Protein AF-A0A8C9XSD2-F1 (afdb_monomer_lite)

Structure (mmCIF, N/CA/C/O backbone):
data_AF-A0A8C9XSD2-F1
#
_entry.id   AF-A0A8C9XSD2-F1
#
loop_
_atom_site.group_PDB
_atom_site.id
_atom_site.type_symbol
_atom_site.label_atom_id
_atom_site.label_alt_id
_atom_site.label_comp_id
_atom_site.label_asym_id
_atom_site.label_entity_id
_atom_site.label_seq_id
_atom_site.pdbx_PDB_ins_code
_atom_site.Cartn_x
_atom_site.Cartn_y
_atom_site.Cartn_z
_atom_site.occupancy
_atom_site.B_iso_or_equiv
_atom_site.auth_seq_id
_atom_site.auth_comp_id
_atom_site.auth_asym_id
_atom_site.auth_atom_id
_atom_site.pdbx_PDB_model_num
ATOM 1 N N . ALA A 1 1 ? 3.817 -3.310 23.831 1.00 76.12 1 ALA A N 1
ATOM 2 C CA . ALA A 1 1 ? 4.696 -3.030 22.675 1.00 76.12 1 ALA A CA 1
ATOM 3 C C . ALA A 1 1 ? 4.351 -3.908 21.469 1.00 76.12 1 ALA A C 1
ATOM 5 O O . ALA A 1 1 ? 3.992 -3.358 20.440 1.00 76.12 1 ALA A O 1
ATOM 6 N N . LEU A 1 2 ? 4.380 -5.243 21.599 1.00 82.81 2 LEU A N 1
ATOM 7 C CA . LEU A 1 2 ? 4.110 -6.179 20.491 1.00 82.81 2 LEU A CA 1
ATOM 8 C C . LEU A 1 2 ? 2.736 -6.003 19.819 1.00 82.81 2 LEU A C 1
ATOM 10 O O . LEU A 1 2 ? 2.657 -6.082 18.601 1.00 82.81 2 LEU A O 1
ATOM 14 N N . PHE A 1 3 ? 1.680 -5.703 20.583 1.00 84.12 3 PHE A N 1
ATOM 15 C CA . PHE A 1 3 ? 0.342 -5.465 20.024 1.00 84.12 3 PHE A CA 1
ATOM 16 C C . PHE A 1 3 ? 0.279 -4.252 19.081 1.00 84.12 3 PHE A C 1
ATOM 18 O O . PHE A 1 3 ? -0.269 -4.369 17.993 1.00 84.12 3 PHE A O 1
ATOM 25 N N . PHE A 1 4 ? 0.904 -3.128 19.445 1.00 82.69 4 PHE A N 1
ATOM 26 C CA . PHE A 1 4 ? 0.964 -1.948 18.574 1.00 82.69 4 PHE A CA 1
ATOM 27 C C . PHE A 1 4 ? 1.773 -2.223 17.306 1.00 82.69 4 PHE A C 1
ATOM 29 O O . PHE A 1 4 ? 1.367 -1.842 16.216 1.00 82.69 4 PHE A O 1
ATOM 36 N N . LEU A 1 5 ? 2.898 -2.935 17.428 1.00 89.19 5 LEU A N 1
ATOM 37 C CA . LEU A 1 5 ? 3.690 -3.330 16.263 1.00 89.19 5 LEU A CA 1
ATOM 38 C C . LEU A 1 5 ? 2.891 -4.242 15.318 1.00 89.19 5 LEU A C 1
ATOM 40 O O . LEU A 1 5 ? 2.972 -4.077 14.105 1.00 89.19 5 LEU A O 1
ATOM 44 N N . ALA A 1 6 ? 2.106 -5.173 15.868 1.00 88.00 6 ALA A N 1
ATOM 45 C CA . ALA A 1 6 ? 1.244 -6.053 15.085 1.00 88.00 6 ALA A CA 1
ATOM 46 C C . ALA A 1 6 ? 0.134 -5.281 14.356 1.00 88.00 6 ALA A C 1
ATOM 48 O O . ALA A 1 6 ? -0.170 -5.588 13.208 1.00 88.00 6 ALA A O 1
ATOM 49 N N . GLU A 1 7 ? -0.436 -4.250 14.980 1.00 87.25 7 GLU A N 1
ATOM 50 C CA . GLU A 1 7 ? -1.434 -3.385 14.348 1.00 87.25 7 GLU A CA 1
ATOM 51 C C . GLU A 1 7 ? -0.847 -2.610 13.156 1.00 87.25 7 GLU A C 1
ATOM 53 O O . GLU A 1 7 ? -1.404 -2.659 12.060 1.00 87.25 7 GLU A O 1
ATOM 58 N N . TYR A 1 8 ? 0.336 -2.001 13.311 1.00 87.25 8 TYR A N 1
ATOM 59 C CA . TYR A 1 8 ? 1.029 -1.336 12.198 1.00 87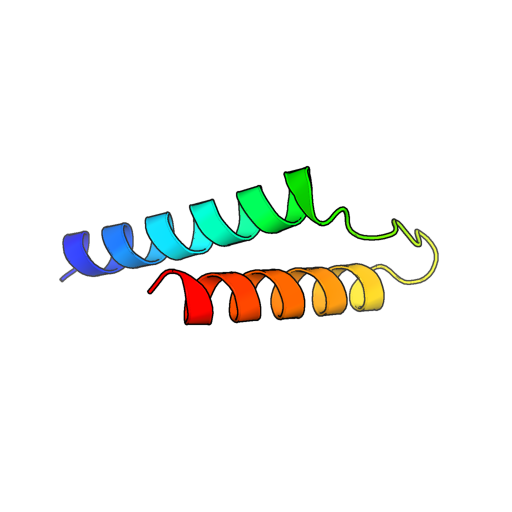.25 8 TYR A CA 1
ATOM 60 C C . TYR A 1 8 ? 1.445 -2.311 11.090 1.00 87.25 8 TYR A C 1
ATOM 62 O O . TYR A 1 8 ? 1.327 -1.990 9.906 1.00 87.25 8 TYR A O 1
ATOM 70 N N . ALA A 1 9 ? 1.894 -3.515 11.455 1.00 87.00 9 ALA A N 1
ATOM 71 C CA . ALA A 1 9 ? 2.208 -4.563 10.489 1.00 87.00 9 ALA A CA 1
ATOM 72 C C . ALA A 1 9 ? 0.964 -4.988 9.695 1.00 87.00 9 ALA A C 1
ATOM 74 O O . ALA A 1 9 ? 1.053 -5.172 8.483 1.00 87.00 9 ALA A O 1
ATOM 75 N N . ASN A 1 10 ? -0.199 -5.078 10.345 1.00 88.06 10 ASN A N 1
ATOM 76 C CA . ASN A 1 10 ? -1.461 -5.377 9.677 1.00 88.06 10 ASN A CA 1
ATOM 77 C C . ASN A 1 10 ? -1.867 -4.261 8.708 1.00 88.06 10 ASN A C 1
ATOM 79 O O . ASN A 1 10 ? -2.240 -4.565 7.580 1.00 88.06 10 ASN A O 1
ATOM 83 N N . ILE A 1 11 ? -1.742 -2.985 9.088 1.00 87.19 11 ILE A N 1
ATOM 84 C CA . ILE A 1 11 ? -2.045 -1.854 8.191 1.00 87.19 11 ILE A CA 1
ATOM 85 C C . ILE A 1 11 ? -1.152 -1.901 6.941 1.00 87.19 11 ILE A C 1
ATOM 87 O O . ILE A 1 11 ? -1.640 -1.824 5.812 1.00 87.19 11 ILE A O 1
ATOM 91 N N . LEU A 1 12 ? 0.154 -2.108 7.122 1.00 86.38 12 LEU A N 1
ATOM 92 C CA . LEU A 1 12 ? 1.107 -2.189 6.014 1.00 86.38 12 LEU A CA 1
ATOM 93 C C . LEU A 1 12 ? 0.856 -3.416 5.121 1.00 86.38 12 LEU A C 1
ATOM 95 O O . LEU A 1 12 ? 0.943 -3.326 3.891 1.00 86.38 12 LEU A O 1
ATOM 99 N N . LEU A 1 13 ? 0.490 -4.552 5.721 1.00 86.56 13 LEU A N 1
ATOM 100 C CA . LEU A 1 13 ? 0.108 -5.766 5.002 1.00 86.56 13 LEU A CA 1
ATOM 101 C C . LEU A 1 13 ? -1.157 -5.543 4.167 1.00 86.56 13 LEU A C 1
ATOM 103 O O . LEU A 1 13 ? -1.175 -5.904 2.992 1.00 86.56 13 LEU A O 1
ATOM 107 N N . MET A 1 14 ? -2.180 -4.897 4.729 1.00 88.06 14 MET A N 1
ATOM 108 C CA . MET A 1 14 ? -3.426 -4.590 4.020 1.00 88.06 14 MET A CA 1
ATOM 109 C C . MET A 1 14 ? -3.203 -3.629 2.842 1.00 88.06 14 MET A C 1
ATOM 111 O O . MET A 1 14 ? -3.783 -3.825 1.770 1.00 88.06 14 MET A O 1
ATOM 115 N N . ASN A 1 15 ? -2.308 -2.646 2.981 1.00 84.31 15 ASN A N 1
ATOM 116 C CA . ASN A 1 15 ? -1.940 -1.732 1.892 1.00 84.31 15 ASN A CA 1
ATOM 117 C C . ASN A 1 15 ? -1.125 -2.431 0.797 1.00 84.31 15 ASN A C 1
ATOM 119 O O . ASN 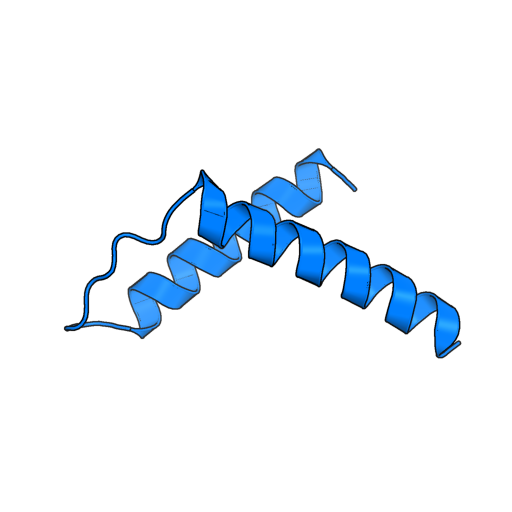A 1 15 ? -1.341 -2.186 -0.391 1.00 84.31 15 ASN A O 1
ATOM 123 N N . THR A 1 16 ? -0.234 -3.349 1.177 1.00 85.06 16 THR A N 1
ATOM 124 C CA . THR A 1 16 ? 0.517 -4.179 0.223 1.00 85.06 16 THR A CA 1
ATOM 125 C C . THR A 1 16 ? -0.419 -5.101 -0.557 1.00 85.06 16 THR A C 1
ATOM 127 O O . THR A 1 16 ? -0.313 -5.189 -1.778 1.00 85.06 16 THR A O 1
ATOM 130 N N . LEU A 1 17 ? -1.379 -5.735 0.124 1.00 83.06 17 LEU A N 1
ATOM 131 C CA . LEU A 1 17 ? -2.384 -6.602 -0.495 1.00 83.06 17 LEU A CA 1
ATOM 132 C C . LEU A 1 17 ? -3.332 -5.818 -1.421 1.00 83.06 17 LEU A C 1
ATOM 134 O O . LEU A 1 17 ? -3.709 -6.291 -2.490 1.00 83.06 17 LEU A O 1
ATOM 138 N N . SER A 1 18 ? -3.677 -4.583 -1.057 1.00 82.31 18 SER A N 1
ATOM 139 C CA . SER A 1 18 ? -4.454 -3.692 -1.927 1.00 82.31 18 SER A CA 1
ATOM 140 C C . SER A 1 18 ? -3.651 -3.268 -3.162 1.00 82.31 18 SER A C 1
ATOM 142 O O . SER A 1 18 ? -4.184 -3.251 -4.272 1.00 82.31 18 SER A O 1
ATOM 144 N N . ALA A 1 19 ? -2.353 -2.987 -3.009 1.00 83.75 19 ALA A N 1
ATOM 145 C CA . ALA A 1 19 ? -1.470 -2.665 -4.127 1.00 83.75 19 ALA A CA 1
ATOM 146 C C . ALA A 1 19 ? -1.269 -3.856 -5.084 1.00 83.75 19 ALA A C 1
ATOM 148 O O . ALA A 1 19 ? -1.241 -3.650 -6.299 1.00 83.75 19 ALA A O 1
ATOM 149 N N . THR A 1 20 ? -1.170 -5.094 -4.580 1.00 83.12 20 THR A N 1
ATOM 150 C CA . THR A 1 20 ? -1.080 -6.290 -5.438 1.00 83.12 20 THR A CA 1
ATOM 151 C C . THR A 1 20 ? -2.379 -6.552 -6.196 1.00 83.12 20 THR A C 1
ATOM 153 O O . THR A 1 20 ? -2.320 -6.845 -7.389 1.00 83.12 20 THR A O 1
ATOM 156 N N . LEU A 1 21 ? -3.539 -6.419 -5.542 1.00 80.00 21 LEU A N 1
ATOM 157 C CA . LEU A 1 21 ? -4.846 -6.716 -6.140 1.00 80.00 21 LEU A CA 1
ATOM 158 C C . LEU A 1 21 ? -5.330 -5.641 -7.124 1.00 80.00 21 LEU A C 1
ATOM 160 O O . LEU A 1 21 ? -5.810 -5.984 -8.201 1.00 80.00 21 LEU A O 1
ATOM 164 N N . PHE A 1 22 ? -5.214 -4.355 -6.778 1.00 78.50 22 PHE A N 1
ATOM 165 C CA . PHE A 1 22 ? -5.791 -3.264 -7.579 1.00 78.50 22 PHE A CA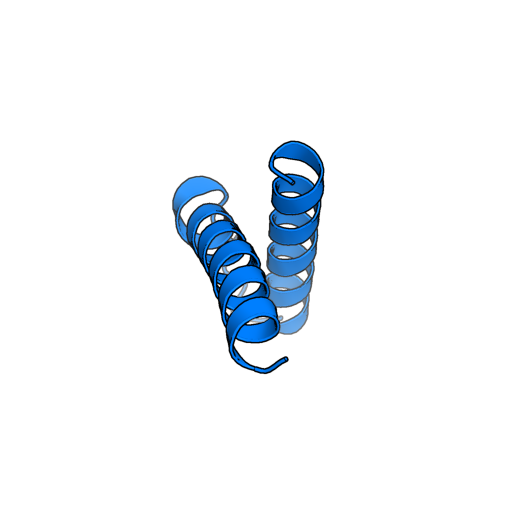 1
ATOM 166 C C . PHE A 1 22 ? -4.788 -2.580 -8.502 1.00 78.50 22 PHE A C 1
ATOM 168 O O . PHE A 1 22 ? -5.149 -2.140 -9.591 1.00 78.50 22 PHE A O 1
ATOM 175 N N . LEU A 1 23 ? -3.529 -2.471 -8.075 1.00 69.81 23 LEU A N 1
ATOM 176 C CA . LEU A 1 23 ? -2.493 -1.762 -8.827 1.00 69.81 23 LEU A CA 1
ATOM 177 C C . LEU A 1 23 ? -1.521 -2.699 -9.542 1.00 69.81 23 LEU A C 1
ATOM 179 O O . LEU A 1 23 ? -0.512 -2.194 -10.041 1.00 69.81 23 LEU A O 1
ATOM 183 N N . GLY A 1 24 ? -1.833 -4.004 -9.585 1.00 65.62 24 GLY A N 1
ATOM 184 C CA . GLY A 1 24 ? -1.214 -5.064 -10.385 1.00 65.62 24 GLY A CA 1
ATOM 185 C C . GLY A 1 24 ? 0.231 -4.795 -10.797 1.00 65.62 24 GLY A C 1
ATOM 186 O O . GLY A 1 24 ? 0.497 -4.025 -11.725 1.00 65.62 24 GLY A O 1
ATOM 187 N N . ALA A 1 25 ? 1.194 -5.438 -10.135 1.00 62.47 25 ALA A N 1
ATOM 188 C CA . ALA A 1 25 ? 2.570 -5.415 -10.613 1.00 62.47 25 ALA A CA 1
ATOM 189 C C . ALA A 1 25 ? 2.589 -6.014 -12.026 1.00 62.47 25 ALA A C 1
ATOM 191 O O . ALA A 1 25 ? 2.226 -7.175 -12.207 1.00 62.47 25 ALA A O 1
ATOM 192 N N . SER A 1 26 ? 2.974 -5.214 -13.025 1.00 61.09 26 SER A N 1
ATOM 193 C CA . SER A 1 26 ? 3.249 -5.723 -14.367 1.00 61.09 26 SER A CA 1
ATOM 194 C C . SER A 1 26 ? 4.308 -6.808 -14.203 1.00 61.09 26 SER A C 1
ATOM 196 O O . SER A 1 26 ? 5.448 -6.511 -13.842 1.00 61.09 26 SER A O 1
ATOM 198 N N . HIS A 1 27 ? 3.889 -8.069 -14.301 1.00 63.91 27 HIS A N 1
ATOM 199 C CA . HIS A 1 27 ? 4.715 -9.203 -13.927 1.00 63.91 27 HIS A CA 1
ATOM 200 C C . HIS A 1 27 ? 5.736 -9.406 -15.042 1.00 63.91 27 HIS A C 1
ATOM 202 O O . HIS A 1 27 ? 5.423 -9.964 -16.091 1.00 63.91 27 HIS A O 1
ATOM 208 N N . ILE A 1 28 ? 6.943 -8.885 -14.832 1.00 66.50 28 ILE A N 1
ATOM 209 C CA . ILE A 1 28 ? 8.080 -9.040 -15.735 1.00 66.50 28 ILE A CA 1
ATOM 210 C C . ILE A 1 28 ? 8.941 -10.174 -15.160 1.00 66.50 28 ILE A C 1
ATOM 212 O O . ILE A 1 28 ? 9.800 -9.916 -14.317 1.00 66.50 28 ILE A O 1
ATOM 216 N N . PRO A 1 29 ? 8.723 -11.441 -15.569 1.00 65.62 29 PRO A N 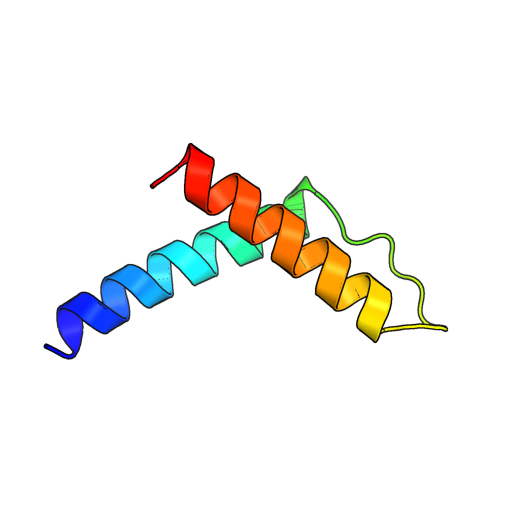1
ATOM 217 C CA . PRO A 1 29 ? 9.450 -12.587 -15.018 1.00 65.62 29 PRO A CA 1
ATOM 218 C C . PRO A 1 29 ? 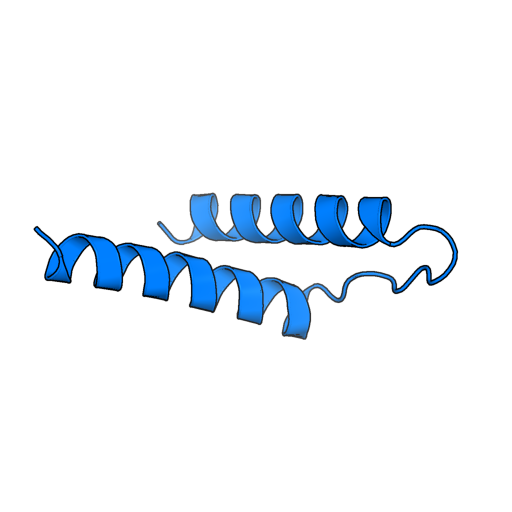10.958 -12.557 -15.306 1.00 65.62 29 PRO A C 1
ATOM 220 O O . PRO A 1 29 ? 11.704 -13.297 -14.676 1.00 65.62 29 PRO A O 1
ATOM 223 N N . SER A 1 30 ? 11.424 -11.708 -16.229 1.00 73.56 30 SER A N 1
ATOM 224 C CA . SER A 1 30 ? 12.851 -11.524 -16.504 1.00 73.56 30 SER A CA 1
ATOM 225 C C . SER A 1 30 ? 13.578 -10.657 -15.471 1.00 73.56 30 SER A C 1
ATOM 227 O O . SER A 1 30 ? 14.798 -10.756 -15.388 1.00 73.56 30 SER A O 1
ATOM 229 N N . ILE A 1 31 ? 12.871 -9.815 -14.700 1.00 76.12 31 ILE A N 1
ATOM 230 C CA . ILE A 1 31 ? 13.473 -8.924 -13.692 1.00 76.12 31 ILE A CA 1
ATOM 231 C C . ILE A 1 31 ? 12.538 -8.812 -12.472 1.00 76.12 31 ILE A C 1
ATOM 233 O O . ILE A 1 31 ? 11.782 -7.838 -12.342 1.00 76.12 31 ILE A O 1
ATOM 237 N N . PRO A 1 32 ? 12.566 -9.796 -11.556 1.00 74.12 32 PRO A N 1
ATOM 238 C CA . PRO A 1 32 ? 11.706 -9.793 -10.379 1.00 74.12 32 PRO A CA 1
ATOM 239 C C . PRO A 1 32 ? 11.997 -8.617 -9.433 1.00 74.12 32 PRO A C 1
ATOM 241 O O . PRO A 1 32 ? 11.054 -8.107 -8.824 1.00 74.12 32 PRO A O 1
ATOM 244 N N . GLU A 1 33 ? 13.231 -8.095 -9.347 1.00 78.69 33 GLU A N 1
ATOM 245 C CA . GLU A 1 33 ? 13.510 -6.938 -8.478 1.00 78.69 33 GLU A CA 1
ATOM 246 C C . GLU A 1 33 ? 12.733 -5.691 -8.908 1.00 78.69 33 GLU A C 1
ATOM 248 O O . GLU A 1 33 ? 12.223 -4.952 -8.066 1.00 78.69 33 GLU A O 1
ATOM 253 N N . LEU A 1 34 ? 12.575 -5.474 -10.216 1.00 77.88 34 LEU A N 1
ATOM 254 C CA . LEU A 1 34 ? 11.841 -4.322 -10.735 1.00 77.88 34 LEU A CA 1
ATOM 255 C C . LEU A 1 34 ? 10.348 -4.423 -10.400 1.00 77.88 34 LEU A C 1
ATOM 257 O O . LEU A 1 34 ? 9.714 -3.419 -10.071 1.00 77.88 34 LEU A O 1
ATOM 261 N N . THR A 1 35 ? 9.793 -5.640 -10.422 1.00 79.06 35 THR A N 1
ATOM 262 C CA . THR A 1 35 ? 8.406 -5.881 -10.000 1.00 79.06 35 THR A CA 1
ATOM 263 C C . THR A 1 35 ? 8.214 -5.635 -8.503 1.00 79.06 35 THR A C 1
ATOM 265 O O . THR A 1 35 ? 7.239 -4.991 -8.118 1.00 79.06 35 THR A O 1
ATOM 268 N N . ALA A 1 36 ? 9.172 -6.056 -7.669 1.00 79.88 36 ALA A N 1
ATOM 269 C CA . ALA A 1 36 ? 9.138 -5.843 -6.226 1.00 79.88 36 ALA A CA 1
ATOM 270 C C . ALA A 1 36 ? 9.264 -4.357 -5.860 1.00 79.88 36 ALA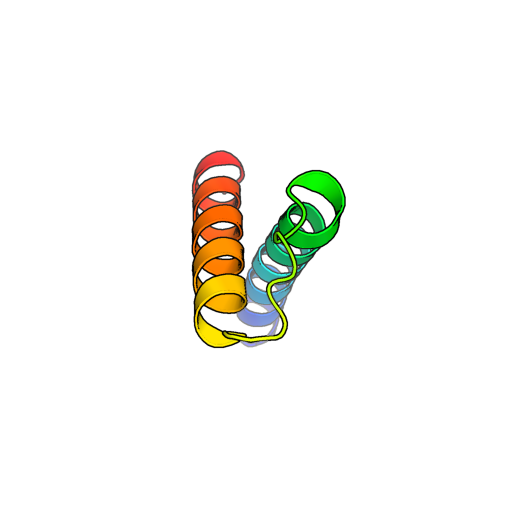 A C 1
ATOM 272 O O . ALA A 1 36 ? 8.479 -3.854 -5.058 1.00 79.88 36 ALA A O 1
ATOM 273 N N . ILE A 1 37 ? 10.192 -3.629 -6.490 1.00 83.00 37 ILE A N 1
ATOM 274 C CA . ILE A 1 37 ? 10.371 -2.187 -6.266 1.00 83.00 37 ILE A CA 1
ATOM 275 C C . ILE A 1 37 ? 9.099 -1.430 -6.648 1.00 83.00 37 ILE A C 1
ATOM 277 O O . ILE A 1 37 ? 8.622 -0.610 -5.871 1.00 83.00 37 ILE A O 1
ATOM 281 N N . ASN A 1 38 ? 8.515 -1.729 -7.810 1.00 81.81 38 ASN A N 1
ATOM 282 C CA . ASN A 1 38 ? 7.296 -1.067 -8.276 1.00 81.81 38 ASN A CA 1
ATOM 283 C C . ASN A 1 38 ? 6.087 -1.374 -7.372 1.00 81.81 38 ASN A C 1
ATOM 285 O O . ASN A 1 38 ? 5.218 -0.530 -7.168 1.00 81.81 38 ASN A O 1
ATOM 289 N N . LEU A 1 39 ? 6.032 -2.574 -6.791 1.00 82.94 39 LEU A N 1
ATOM 290 C CA . LEU A 1 39 ? 4.996 -2.931 -5.829 1.00 82.94 39 LEU A CA 1
ATOM 291 C C . LEU A 1 39 ? 5.159 -2.170 -4.506 1.00 82.94 39 LEU A C 1
ATOM 293 O O . LEU A 1 39 ? 4.193 -1.591 -4.011 1.00 82.94 39 LEU A O 1
ATOM 297 N N . ILE A 1 40 ? 6.369 -2.151 -3.942 1.00 84.69 40 ILE A N 1
ATOM 298 C CA . ILE A 1 40 ? 6.647 -1.508 -2.652 1.00 84.69 40 ILE A CA 1
ATOM 299 C C . ILE A 1 40 ? 6.456 0.007 -2.748 1.00 84.69 40 ILE A C 1
ATOM 301 O O . ILE A 1 40 ? 5.888 0.601 -1.835 1.00 84.69 40 ILE A O 1
ATOM 305 N N . THR A 1 41 ? 6.849 0.644 -3.855 1.00 83.81 41 THR A N 1
ATOM 306 C CA . THR A 1 41 ? 6.602 2.081 -4.055 1.00 83.81 41 THR A CA 1
ATOM 307 C C . THR A 1 41 ? 5.107 2.395 -4.116 1.00 83.81 41 THR A C 1
ATOM 309 O O . THR A 1 41 ? 4.659 3.342 -3.472 1.00 83.81 41 THR A O 1
ATOM 312 N N . LYS A 1 42 ? 4.306 1.578 -4.812 1.00 82.56 42 LYS A N 1
ATOM 313 C CA . LYS A 1 42 ? 2.840 1.720 -4.848 1.00 82.56 42 LYS A CA 1
ATOM 314 C C . LYS A 1 42 ? 2.196 1.494 -3.477 1.00 82.56 42 LYS A C 1
ATOM 316 O O . LYS A 1 42 ? 1.323 2.265 -3.085 1.00 82.56 42 LYS A O 1
ATOM 321 N N . ALA A 1 43 ? 2.638 0.480 -2.735 1.00 84.81 43 ALA A N 1
ATOM 322 C CA . ALA A 1 43 ? 2.155 0.197 -1.384 1.00 84.81 43 ALA A CA 1
ATOM 323 C C . ALA A 1 43 ? 2.525 1.310 -0.386 1.00 84.81 43 ALA A C 1
ATOM 325 O O . ALA A 1 43 ? 1.711 1.667 0.467 1.00 84.81 43 ALA A O 1
ATOM 326 N N . ALA A 1 44 ? 3.718 1.900 -0.514 1.00 85.50 44 ALA A N 1
ATOM 327 C CA . ALA A 1 44 ? 4.152 3.038 0.293 1.00 85.50 44 ALA A CA 1
ATOM 328 C C . ALA A 1 44 ? 3.320 4.294 -0.004 1.00 85.50 44 ALA A C 1
ATOM 330 O O . ALA A 1 44 ? 2.869 4.953 0.927 1.00 85.50 44 ALA A O 1
ATOM 331 N N . LEU A 1 45 ? 3.045 4.587 -1.281 1.00 84.38 45 LEU A N 1
ATOM 332 C CA . LEU A 1 45 ? 2.165 5.696 -1.667 1.00 84.38 45 LEU A CA 1
ATOM 333 C C . LEU A 1 45 ? 0.743 5.516 -1.126 1.00 84.38 45 LEU A C 1
ATOM 335 O O . LEU A 1 45 ? 0.187 6.454 -0.565 1.00 84.38 45 LEU A O 1
ATOM 339 N N . LEU A 1 46 ? 0.176 4.310 -1.236 1.00 80.25 46 LEU A N 1
ATOM 340 C CA . LEU A 1 46 ? -1.119 3.985 -0.629 1.00 80.25 46 LEU A CA 1
ATOM 341 C C . LEU A 1 46 ? -1.090 4.163 0.891 1.00 80.25 46 LEU A C 1
ATOM 343 O O . LEU A 1 46 ? -2.025 4.720 1.452 1.00 80.25 46 LEU A O 1
ATOM 347 N N . SER A 1 47 ? -0.001 3.752 1.543 1.00 79.81 47 SER A N 1
ATOM 348 C CA . SER A 1 47 ? 0.155 3.913 2.990 1.00 79.81 47 SER A CA 1
ATOM 349 C C . SER A 1 47 ? 0.230 5.376 3.414 1.00 79.81 47 SER A C 1
ATOM 351 O O . SER A 1 47 ? -0.334 5.701 4.440 1.00 79.81 47 SER A O 1
ATOM 353 N N . ILE A 1 48 ? 0.845 6.263 2.627 1.00 82.19 48 ILE A N 1
ATOM 354 C CA . ILE A 1 48 ? 0.876 7.711 2.910 1.00 82.19 48 ILE A CA 1
ATOM 355 C C . ILE A 1 48 ? -0.505 8.364 2.725 1.00 82.19 48 ILE A C 1
ATOM 357 O O . ILE A 1 48 ? -0.798 9.375 3.350 1.00 82.19 48 ILE A O 1
ATOM 361 N N . VAL A 1 49 ? -1.346 7.827 1.838 1.00 77.94 49 VAL A N 1
ATOM 362 C CA . VAL A 1 49 ? -2.691 8.373 1.585 1.00 77.94 49 VAL A CA 1
ATOM 363 C C . VAL A 1 49 ? -3.713 7.888 2.622 1.00 77.94 49 VAL A C 1
ATOM 365 O O . VAL A 1 49 ? -4.681 8.596 2.887 1.00 77.94 49 VAL A O 1
ATOM 368 N N . PHE A 1 50 ? -3.526 6.687 3.180 1.00 67.31 50 PHE A N 1
ATOM 369 C CA . PHE A 1 50 ? -4.483 6.036 4.087 1.00 67.31 50 PHE A CA 1
ATOM 370 C C . PHE A 1 50 ? -4.087 6.058 5.576 1.00 67.31 50 PHE A C 1
ATOM 372 O O . PHE A 1 50 ? -4.954 5.803 6.413 1.00 67.31 50 PHE A O 1
ATOM 379 N N . LEU A 1 51 ? -2.812 6.315 5.901 1.00 63.38 51 LEU A N 1
ATOM 380 C CA . LEU A 1 51 ? -2.287 6.517 7.261 1.00 63.38 51 LEU A CA 1
ATOM 381 C C . LEU A 1 51 ? -2.138 8.016 7.549 1.00 63.38 51 LEU A C 1
ATOM 383 O O . LEU A 1 51 ? -2.526 8.430 8.662 1.00 63.38 51 LEU A O 1
#

Organism: Sander lucioperca (NCBI:txid283035)

InterPro domains:
  IPR001694 NADH:ubiquinone oxidoreductase, subunit 1/F420H2 oxidoreductase subunit H [PF00146] (1-50)

Sequence (51 aa):
ALFFLAEYANILLMNTLSATLFLGASHIPSIPELTAINLITKAALLSIVFL

pLDDT: mean 79.6, std 7.67, range [61.09, 89.19]

Radius of gyration: 12.41 Å; chains: 1; bounding box: 19×21×39 Å

Secondary structure (DSSP, 8-state):
-HHHHHHHHHHHHHHHHHHHHHS-----TT-HHHHHHHHHHHHHHHHHHH-

Foldseek 3Di:
DVVVVVVVVVLLVVLLVCLCVPVNQPDDVVDVVVSVVVSNVSSVVSSVVVD